Protein AF-A0A5K1AY83-F1 (afdb_monomer)

InterPro domains:
  IPR006593 Cytochrome b561/ferric reductase, transmembrane domain [PS50939] (1-75)

Secondary structure (DSSP, 8-state):
-HHHHTPPPTT-THHHHHHHHHHHHHHHHHHHHHHHHHHHHHHTS-TTHHHHHHHHHHHHHHHHHHHHHHHHHT-

Solvent-accessible surface area (backbone atoms only — not comparable to full-atom values): 4368 Å² total; per-residue (Å²): 109,64,83,71,73,66,62,58,58,91,87,43,78,62,32,60,55,48,52,51,49,52,54,52,54,48,50,51,52,50,54,50,50,54,53,51,50,56,51,51,36,64,73,67,73,52,70,77,54,55,60,59,49,50,50,53,52,47,53,53,50,51,52,50,50,52,51,53,50,54,54,59,76,75,105

Mean predicted aligned error: 7.63 Å

Radius of gyration: 16.64 Å; Cα contacts (8 Å, |Δi|>4): 15; chains: 1; bounding box: 34×24×40 Å

Foldseek 3Di:
DCLVVVQDDPPDPVNVVSVVCCVVVVVVVVVVVLVVVVVVCVVVVDCPCVVVSVVVVVVVVVVVVVVVVVVVVVD

Organism: NCBI:txid210225

Structure (mmCIF, N/CA/C/O backbone):
data_AF-A0A5K1AY83-F1
#
_entry.id   AF-A0A5K1AY83-F1
#
loop_
_atom_site.group_PDB
_atom_site.id
_atom_site.type_symbol
_atom_site.label_atom_id
_atom_site.label_alt_id
_atom_site.label_comp_id
_atom_site.label_asym_id
_atom_site.label_entity_id
_atom_site.label_seq_id
_atom_site.pdbx_PDB_ins_code
_atom_site.Cartn_x
_atom_site.Cartn_y
_atom_site.Cartn_z
_atom_site.occupancy
_atom_site.B_iso_or_equiv
_atom_site.auth_seq_id
_atom_site.auth_comp_id
_atom_site.auth_asym_id
_atom_site.auth_atom_id
_atom_site.pdbx_PDB_model_num
ATOM 1 N N . VAL A 1 1 ? -13.936 -7.663 -3.606 1.00 53.06 1 VAL A N 1
ATOM 2 C CA . VAL A 1 1 ? -15.403 -7.422 -3.606 1.00 53.06 1 VAL A CA 1
ATOM 3 C C . VAL A 1 1 ? -16.064 -7.951 -2.332 1.00 53.06 1 VAL A C 1
ATOM 5 O O . VAL A 1 1 ? -16.697 -7.174 -1.628 1.00 53.06 1 VAL A O 1
ATOM 8 N N . THR A 1 2 ? -15.823 -9.208 -1.945 1.00 59.81 2 THR A N 1
ATOM 9 C CA . THR A 1 2 ? -16.286 -9.795 -0.665 1.00 59.81 2 THR A CA 1
ATOM 10 C C . THR A 1 2 ? -15.894 -8.978 0.571 1.00 59.81 2 THR A C 1
ATOM 12 O O . THR A 1 2 ? -16.718 -8.763 1.450 1.00 59.81 2 THR A O 1
ATOM 15 N N . ALA A 1 3 ? -14.679 -8.423 0.605 1.00 59.34 3 ALA A N 1
ATOM 16 C CA . ALA A 1 3 ? -14.202 -7.604 1.723 1.00 59.34 3 ALA A CA 1
ATOM 17 C C . ALA A 1 3 ? -14.941 -6.253 1.921 1.00 59.34 3 ALA A C 1
ATOM 19 O O . ALA A 1 3 ? -14.891 -5.670 3.004 1.00 59.34 3 ALA A O 1
ATOM 20 N N . LEU A 1 4 ? -15.622 -5.7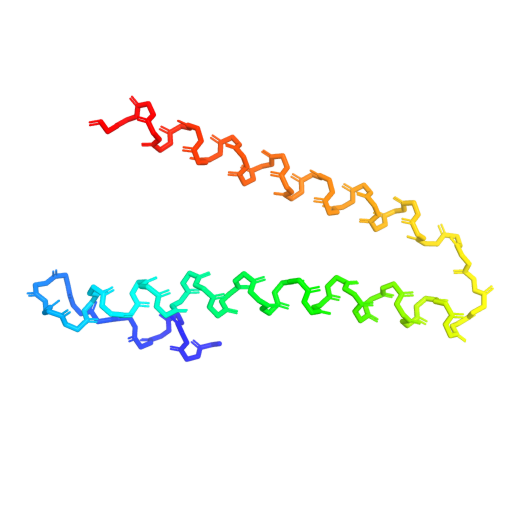50 0.885 1.00 61.53 4 LEU A N 1
ATOM 21 C CA . LEU A 1 4 ? -16.449 -4.537 0.954 1.00 61.53 4 LEU A CA 1
ATOM 22 C C . LEU A 1 4 ? -17.909 -4.873 1.286 1.00 61.53 4 LEU A C 1
ATOM 24 O O . LEU A 1 4 ? -18.530 -4.161 2.069 1.00 61.53 4 LEU A O 1
ATOM 28 N N . LEU A 1 5 ? -18.429 -5.972 0.729 1.00 66.94 5 LEU A N 1
ATOM 29 C CA . LEU A 1 5 ? -19.828 -6.384 0.885 1.00 66.94 5 LEU A CA 1
ATOM 30 C C . LEU A 1 5 ? -20.109 -7.122 2.204 1.00 66.94 5 LEU A C 1
ATOM 32 O O . LEU A 1 5 ? -21.186 -6.967 2.763 1.00 66.94 5 LEU A O 1
ATOM 36 N N . ALA A 1 6 ? -19.148 -7.874 2.748 1.00 73.06 6 ALA A N 1
ATOM 37 C CA . ALA A 1 6 ? -19.329 -8.662 3.973 1.00 73.06 6 ALA A CA 1
ATOM 38 C C . ALA A 1 6 ? -18.889 -7.922 5.252 1.00 73.06 6 ALA A C 1
ATOM 40 O O . ALA A 1 6 ? -18.494 -8.541 6.239 1.00 73.06 6 ALA A O 1
ATOM 41 N N . ARG A 1 7 ? -18.926 -6.582 5.251 1.00 75.12 7 ARG A N 1
ATOM 42 C CA . ARG A 1 7 ? -18.512 -5.773 6.405 1.00 75.12 7 ARG A CA 1
ATOM 43 C C . ARG A 1 7 ? -19.457 -6.017 7.602 1.00 75.12 7 ARG A C 1
ATOM 45 O O 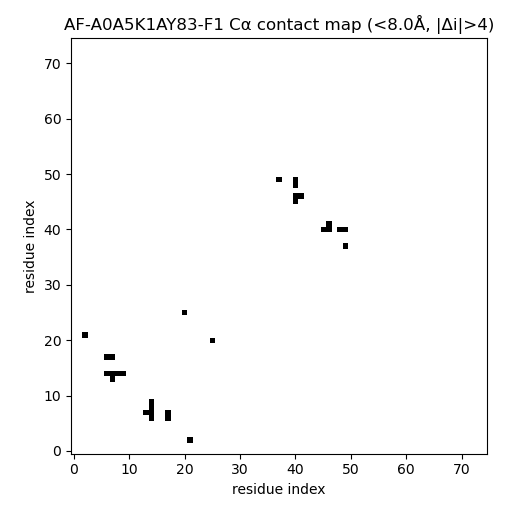. ARG A 1 7 ? -20.620 -5.631 7.515 1.00 75.12 7 ARG A O 1
ATOM 52 N N . PRO A 1 8 ? -18.976 -6.550 8.742 1.00 79.12 8 PRO A N 1
ATOM 53 C CA . PRO A 1 8 ? -19.830 -6.868 9.890 1.00 79.12 8 PRO A CA 1
ATOM 54 C C . PRO A 1 8 ? -20.403 -5.628 10.588 1.00 79.12 8 PRO A C 1
ATOM 56 O O . PRO A 1 8 ? -19.795 -4.546 10.564 1.00 79.12 8 PRO A O 1
ATOM 59 N N . ASP A 1 9 ? -21.532 -5.803 11.282 1.00 79.50 9 ASP A N 1
ATOM 60 C CA . ASP A 1 9 ? -22.196 -4.746 12.054 1.00 79.50 9 ASP A CA 1
ATOM 61 C C . ASP A 1 9 ? -21.277 -4.116 13.122 1.00 79.50 9 ASP A C 1
ATOM 63 O O . ASP A 1 9 ? -20.374 -4.773 13.658 1.00 79.50 9 ASP A O 1
ATOM 67 N N . LYS A 1 10 ? -21.495 -2.821 13.417 1.00 68.00 10 LYS A N 1
ATOM 68 C CA . LYS A 1 10 ? -20.682 -2.014 14.349 1.00 68.00 10 LYS A CA 1
ATOM 69 C C . LYS A 1 10 ? -20.628 -2.582 15.767 1.00 68.00 10 LYS A C 1
ATOM 71 O O . LYS A 1 10 ? -19.610 -2.389 16.425 1.00 68.00 10 LYS A O 1
ATOM 76 N N . SER A 1 11 ? -21.676 -3.273 16.207 1.00 76.25 11 SER A N 1
ATOM 77 C CA . SER A 1 11 ? -21.785 -3.849 17.552 1.00 76.25 11 SER A CA 1
ATOM 78 C C . SER A 1 11 ? -21.090 -5.209 17.706 1.00 76.25 11 SER A C 1
ATOM 80 O O . SER A 1 11 ? -20.833 -5.652 18.825 1.00 76.25 11 SER A O 1
ATOM 82 N N . SER A 1 12 ? -20.748 -5.884 16.602 1.00 80.19 12 SER A N 1
ATOM 83 C CA . SER A 1 12 ? -20.232 -7.253 16.671 1.00 80.19 12 SER A CA 1
ATOM 84 C C . SER A 1 12 ? -18.737 -7.305 17.006 1.00 80.19 12 SER A C 1
ATOM 86 O O . SER A 1 12 ? -17.915 -6.572 16.445 1.00 80.19 12 SER A O 1
ATOM 88 N N . LYS A 1 13 ? -18.343 -8.268 17.851 1.00 77.06 13 LYS A N 1
ATOM 89 C CA . LYS A 1 13 ? -16.924 -8.587 18.112 1.00 77.06 13 LYS A CA 1
ATOM 90 C C . LYS A 1 13 ? -16.172 -8.972 16.826 1.00 77.06 13 LYS A C 1
ATOM 92 O O . LYS A 1 13 ? -14.978 -8.698 16.700 1.00 77.06 13 LYS A O 1
ATOM 97 N N . VAL A 1 14 ? -16.883 -9.531 15.842 1.00 82.44 14 VAL A N 1
ATOM 98 C CA . VAL A 1 14 ? -16.360 -9.947 14.528 1.00 82.44 14 VAL A CA 1
ATOM 99 C C . VAL A 1 14 ? -15.803 -8.761 13.737 1.00 82.44 14 VAL A C 1
ATOM 101 O O . VAL A 1 14 ? -14.804 -8.901 13.032 1.00 82.44 14 VAL A O 1
ATOM 104 N N . ARG A 1 15 ? -16.356 -7.555 13.912 1.00 82.94 15 ARG A N 1
ATOM 105 C CA . ARG A 1 15 ? -15.871 -6.349 13.229 1.00 82.94 15 ARG A CA 1
ATOM 106 C C . ARG A 1 15 ? -14.427 -5.993 13.580 1.00 82.94 15 ARG A C 1
ATOM 108 O O . ARG A 1 15 ? -13.713 -5.466 12.728 1.00 82.94 15 ARG A O 1
ATOM 115 N N . LYS A 1 16 ? -13.974 -6.293 14.804 1.00 81.12 16 LYS A N 1
ATOM 116 C CA . LYS A 1 16 ? -12.580 -6.061 15.221 1.00 81.12 16 LYS A CA 1
ATOM 117 C C . LYS A 1 16 ? -11.617 -6.944 14.421 1.00 81.12 16 LYS A C 1
ATOM 119 O O . LYS A 1 16 ? -10.630 -6.437 13.892 1.00 81.12 16 LYS A O 1
ATOM 124 N N . TYR A 1 17 ? -11.945 -8.228 14.279 1.00 83.50 17 TYR A N 1
ATOM 125 C CA . TYR A 1 17 ? -11.164 -9.182 13.487 1.00 83.50 17 TYR A CA 1
ATOM 126 C C . TYR A 1 17 ? -11.228 -8.871 11.991 1.00 83.50 17 TYR A C 1
ATOM 128 O O . TYR A 1 17 ? -10.198 -8.885 11.323 1.00 83.50 17 TYR A O 1
ATOM 136 N N . TRP A 1 18 ? -12.401 -8.485 11.482 1.00 83.00 18 TRP A N 1
ATOM 137 C CA . TRP A 1 18 ? -12.569 -8.048 10.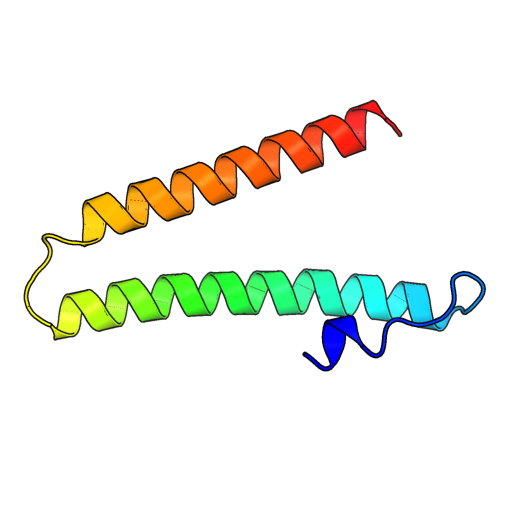096 1.00 83.00 18 TRP A CA 1
ATOM 138 C C . TRP A 1 18 ? -11.710 -6.828 9.757 1.00 83.00 18 TRP A C 1
ATOM 140 O O . TRP A 1 18 ? -11.044 -6.814 8.726 1.00 83.00 18 TRP A O 1
ATOM 150 N N . ASN A 1 19 ? -11.674 -5.818 10.635 1.00 83.31 19 ASN A N 1
ATOM 151 C CA . ASN A 1 19 ? -10.827 -4.639 10.445 1.00 83.31 19 ASN A CA 1
ATOM 152 C C . ASN A 1 19 ? -9.340 -5.004 10.405 1.00 83.31 19 ASN A C 1
ATOM 154 O O . ASN A 1 19 ? -8.608 -4.462 9.581 1.00 83.31 19 ASN A O 1
ATOM 158 N N . TRP A 1 20 ? -8.893 -5.899 11.289 1.00 86.00 20 TRP A N 1
ATOM 159 C CA . TRP A 1 20 ? -7.511 -6.374 11.298 1.00 86.00 20 TRP A CA 1
ATOM 160 C C . TRP A 1 20 ? -7.181 -7.121 10.000 1.00 86.00 20 TRP A C 1
ATOM 162 O O . TRP A 1 20 ? -6.249 -6.735 9.297 1.00 86.00 20 TRP A O 1
ATOM 172 N N . TYR A 1 21 ? -8.001 -8.112 9.638 1.00 85.25 21 TYR A N 1
ATOM 173 C CA . TYR A 1 21 ? -7.855 -8.894 8.411 1.00 85.25 21 TYR A CA 1
ATOM 174 C C . TYR A 1 21 ? -7.802 -7.990 7.177 1.00 85.25 21 TYR A C 1
ATOM 176 O O . TYR A 1 21 ? -6.846 -8.042 6.407 1.00 85.25 21 TYR A O 1
ATOM 184 N N . HIS A 1 22 ? -8.790 -7.109 7.019 1.00 84.75 22 HIS A N 1
ATOM 185 C CA . HIS A 1 22 ? -8.898 -6.249 5.849 1.00 84.75 22 HIS A CA 1
ATOM 186 C C . HIS A 1 22 ? -7.706 -5.294 5.723 1.00 84.75 22 HIS A C 1
ATOM 188 O O . HIS A 1 22 ? -7.195 -5.091 4.623 1.00 84.75 22 HIS A O 1
ATOM 194 N N . HIS A 1 23 ? -7.216 -4.749 6.842 1.00 83.50 23 HIS A N 1
ATOM 195 C CA . HIS A 1 23 ? -6.040 -3.884 6.824 1.00 83.50 23 HIS A CA 1
ATOM 196 C C . HIS A 1 23 ? -4.763 -4.627 6.427 1.00 83.50 23 HIS A C 1
ATOM 198 O O . HIS A 1 23 ? -4.014 -4.122 5.592 1.00 83.50 23 HIS A O 1
ATOM 204 N N . TRP A 1 24 ? -4.493 -5.794 7.014 1.00 87.75 24 TRP A N 1
ATOM 205 C CA . TRP A 1 24 ? -3.249 -6.523 6.753 1.00 87.75 24 TRP A CA 1
ATOM 206 C C . TRP A 1 24 ? -3.245 -7.182 5.382 1.00 87.75 24 TRP A C 1
ATOM 208 O O . TRP A 1 24 ? -2.311 -6.975 4.608 1.00 87.75 24 TRP A O 1
ATOM 218 N N . VAL A 1 25 ? -4.315 -7.899 5.044 1.00 88.81 25 VAL A N 1
ATOM 219 C CA . VAL A 1 25 ? -4.439 -8.561 3.742 1.00 88.81 25 VAL A CA 1
ATOM 220 C C . VAL A 1 25 ? -4.486 -7.533 2.616 1.00 88.81 25 VAL A C 1
ATOM 222 O O . VAL A 1 25 ? -3.829 -7.725 1.599 1.00 88.81 25 VAL A O 1
ATOM 225 N N . GLY A 1 26 ? -5.166 -6.397 2.815 1.00 86.75 26 GLY A N 1
ATOM 226 C CA . GLY A 1 26 ? -5.160 -5.298 1.849 1.00 86.7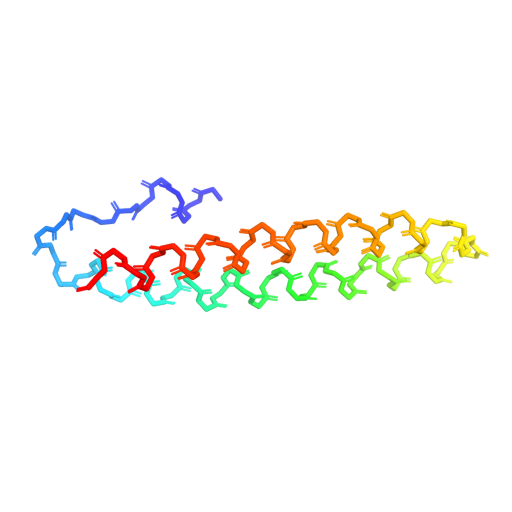5 26 GLY A CA 1
ATOM 227 C C . GLY A 1 26 ? -3.762 -4.721 1.608 1.00 86.75 26 GLY A C 1
ATOM 228 O O . GLY A 1 26 ? -3.373 -4.524 0.461 1.00 86.75 26 GLY A O 1
ATOM 229 N N . ARG A 1 27 ? -2.970 -4.501 2.668 1.00 87.62 27 ARG A N 1
ATOM 230 C CA . ARG A 1 27 ? -1.585 -4.007 2.543 1.00 87.62 27 ARG A CA 1
ATOM 231 C C . ARG A 1 27 ? -0.678 -4.995 1.814 1.00 87.62 27 ARG A C 1
ATOM 233 O O . ARG A 1 27 ? 0.079 -4.577 0.944 1.00 87.62 27 ARG A O 1
ATOM 240 N N . ILE A 1 28 ? -0.779 -6.284 2.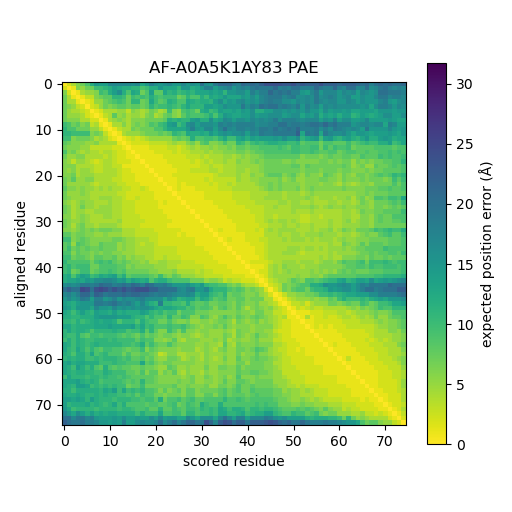141 1.00 91.94 28 ILE A N 1
ATOM 241 C CA . ILE A 1 28 ? -0.010 -7.338 1.467 1.00 91.94 28 ILE A CA 1
ATOM 242 C C . ILE A 1 28 ? -0.396 -7.411 -0.014 1.00 91.94 28 ILE A C 1
ATOM 244 O O . ILE A 1 28 ? 0.483 -7.430 -0.870 1.00 91.94 28 ILE A O 1
ATOM 248 N N . ALA A 1 29 ? -1.692 -7.377 -0.333 1.00 90.06 29 ALA A N 1
ATOM 249 C CA . ALA A 1 29 ? -2.165 -7.405 -1.714 1.00 90.06 29 ALA A CA 1
ATOM 250 C C . ALA A 1 29 ? -1.652 -6.207 -2.533 1.00 90.06 29 ALA A C 1
ATOM 252 O O . ALA A 1 29 ? -1.223 -6.386 -3.670 1.00 90.06 29 ALA A O 1
ATOM 253 N N . ILE A 1 30 ? -1.636 -5.003 -1.949 1.00 88.19 30 ILE A N 1
ATOM 254 C CA . ILE A 1 30 ? -1.061 -3.811 -2.592 1.00 88.19 30 ILE A CA 1
ATOM 255 C C . ILE A 1 30 ? 0.441 -4.000 -2.838 1.00 88.19 30 ILE A C 1
ATOM 257 O O . ILE A 1 30 ? 0.907 -3.732 -3.942 1.00 88.19 30 ILE A O 1
ATOM 261 N N . ALA A 1 31 ? 1.194 -4.493 -1.850 1.00 88.44 31 ALA A N 1
ATOM 262 C CA . ALA A 1 31 ? 2.632 -4.723 -1.993 1.00 88.44 31 ALA A CA 1
ATOM 263 C C . ALA A 1 31 ? 2.949 -5.736 -3.108 1.00 88.44 31 ALA A C 1
ATOM 265 O O . ALA A 1 31 ? 3.816 -5.483 -3.944 1.00 88.44 31 ALA A O 1
ATOM 266 N N . ILE A 1 32 ? 2.202 -6.843 -3.164 1.00 91.69 32 ILE A N 1
ATOM 267 C CA . ILE A 1 32 ? 2.331 -7.849 -4.226 1.00 91.69 32 ILE A CA 1
ATOM 268 C C . ILE A 1 32 ? 1.966 -7.242 -5.587 1.00 91.69 32 ILE A C 1
ATOM 270 O O . ILE A 1 32 ? 2.693 -7.447 -6.554 1.00 91.69 32 ILE A O 1
ATOM 274 N N . GLY A 1 33 ? 0.885 -6.461 -5.673 1.00 88.38 33 GLY A N 1
ATOM 275 C CA . GLY A 1 33 ? 0.466 -5.801 -6.913 1.00 88.38 33 GLY A CA 1
ATOM 276 C C . GLY A 1 33 ? 1.512 -4.824 -7.455 1.00 88.38 33 GLY A C 1
ATOM 277 O O . GLY A 1 33 ? 1.791 -4.826 -8.653 1.00 88.38 33 GLY A O 1
ATOM 278 N N . ILE A 1 34 ? 2.144 -4.042 -6.575 1.00 86.88 34 ILE A N 1
ATOM 279 C CA . ILE A 1 34 ? 3.263 -3.163 -6.933 1.00 86.88 34 ILE A CA 1
ATOM 280 C C . ILE A 1 34 ? 4.418 -3.985 -7.518 1.00 86.88 34 ILE A C 1
ATOM 282 O O . ILE A 1 34 ? 4.852 -3.714 -8.637 1.00 86.88 34 ILE A O 1
ATOM 286 N N . GLY A 1 35 ? 4.875 -5.018 -6.800 1.00 87.88 35 GLY A N 1
ATOM 287 C CA . GLY A 1 35 ? 5.971 -5.877 -7.259 1.00 87.88 35 GLY A CA 1
ATOM 288 C C . GLY A 1 35 ? 5.669 -6.561 -8.594 1.00 87.88 35 GLY A C 1
ATOM 289 O O . GLY A 1 35 ? 6.503 -6.548 -9.494 1.00 87.88 35 GLY A O 1
ATOM 290 N N . ASN A 1 36 ? 4.449 -7.074 -8.761 1.00 89.25 36 ASN A N 1
ATOM 291 C CA . ASN A 1 36 ? 4.015 -7.722 -9.996 1.00 89.25 36 ASN A CA 1
ATOM 292 C C . ASN A 1 36 ? 3.974 -6.754 -11.187 1.00 89.25 36 ASN A C 1
ATOM 294 O O . ASN A 1 36 ? 4.266 -7.145 -12.312 1.00 89.25 36 ASN A O 1
ATOM 298 N N . THR A 1 37 ? 3.647 -5.484 -10.948 1.00 84.12 37 THR A N 1
ATOM 299 C CA . THR A 1 37 ? 3.609 -4.470 -12.009 1.00 84.12 37 THR A CA 1
ATOM 300 C C . THR A 1 37 ? 5.019 -4.119 -12.484 1.00 84.12 37 THR A C 1
ATOM 302 O O . THR A 1 37 ? 5.273 -4.113 -13.686 1.00 84.12 37 THR A O 1
ATOM 305 N N . PHE A 1 38 ? 5.962 -3.907 -11.558 1.00 84.38 38 PHE A N 1
ATOM 306 C CA . PHE A 1 38 ? 7.372 -3.709 -11.914 1.00 84.38 38 PHE A CA 1
ATOM 307 C C . PHE A 1 38 ? 7.966 -4.940 -12.610 1.00 84.38 38 PHE A C 1
ATOM 309 O O . PHE A 1 38 ? 8.682 -4.801 -13.600 1.00 84.38 38 PHE A O 1
ATOM 316 N N . TYR A 1 39 ? 7.622 -6.144 -12.144 1.00 85.62 39 TYR A N 1
ATOM 317 C CA . TYR A 1 39 ? 8.037 -7.391 -12.782 1.00 85.62 39 TYR A CA 1
ATOM 318 C C . TYR A 1 39 ? 7.491 -7.516 -14.214 1.00 85.62 39 TYR A C 1
ATOM 320 O O . TYR A 1 39 ? 8.254 -7.781 -15.142 1.00 85.62 39 TYR A O 1
ATOM 328 N N . GLY A 1 40 ? 6.203 -7.236 -14.427 1.00 83.25 40 GLY A N 1
ATOM 329 C CA . GLY A 1 40 ? 5.591 -7.228 -15.757 1.00 83.25 40 GLY A CA 1
ATOM 330 C C . GLY A 1 40 ? 6.233 -6.219 -16.714 1.00 83.25 40 GLY A C 1
ATOM 331 O O . GLY A 1 40 ? 6.471 -6.545 -17.873 1.00 83.25 40 GLY A O 1
ATOM 332 N N . ILE A 1 41 ? 6.593 -5.027 -16.227 1.00 83.88 41 ILE A N 1
ATOM 333 C CA . ILE A 1 41 ? 7.308 -4.024 -17.033 1.00 83.88 41 ILE A CA 1
ATOM 334 C C . ILE A 1 41 ? 8.712 -4.503 -17.392 1.00 83.88 41 ILE A C 1
ATOM 336 O O . ILE A 1 41 ? 9.135 -4.351 -18.535 1.00 83.88 41 ILE A O 1
ATOM 340 N N . SER A 1 42 ? 9.418 -5.132 -16.448 1.00 82.25 42 SER A N 1
ATOM 341 C CA . SER A 1 42 ? 10.744 -5.696 -16.718 1.00 82.25 42 SER A CA 1
ATOM 342 C C . SER A 1 42 ? 10.713 -6.805 -17.778 1.00 82.25 42 SER A C 1
ATOM 344 O O . SER A 1 42 ? 11.626 -6.892 -18.592 1.00 82.25 42 SER A O 1
ATOM 346 N N . LEU A 1 43 ? 9.637 -7.601 -17.820 1.00 84.69 43 LEU A N 1
ATOM 347 C CA . LEU A 1 43 ? 9.401 -8.616 -18.852 1.00 84.69 43 LEU A CA 1
ATOM 348 C C . LEU A 1 43 ? 9.036 -8.011 -20.214 1.00 84.69 43 LEU A C 1
ATOM 350 O O . LEU A 1 43 ? 9.365 -8.593 -21.243 1.00 84.69 43 LEU A O 1
ATOM 354 N N . GLY A 1 44 ? 8.361 -6.859 -20.230 1.00 80.62 44 GLY A N 1
ATOM 355 C CA . GLY A 1 44 ? 7.944 -6.168 -21.452 1.00 80.62 44 GLY A CA 1
ATOM 356 C C . GLY A 1 44 ? 9.066 -5.428 -22.189 1.00 80.62 44 GLY A C 1
ATOM 357 O O . GLY A 1 44 ? 8.827 -4.922 -23.279 1.00 80.62 44 GLY A O 1
ATOM 358 N N . GLY A 1 45 ? 10.271 -5.339 -21.616 1.00 75.12 45 GLY A N 1
ATOM 359 C CA . GLY A 1 45 ? 11.444 -4.718 -22.248 1.00 75.12 45 GLY A CA 1
ATOM 360 C C . GLY A 1 45 ? 11.445 -3.184 -22.289 1.00 75.12 45 GLY A C 1
ATOM 361 O O . GLY A 1 45 ? 12.492 -2.594 -22.542 1.00 75.12 45 GLY A O 1
ATOM 36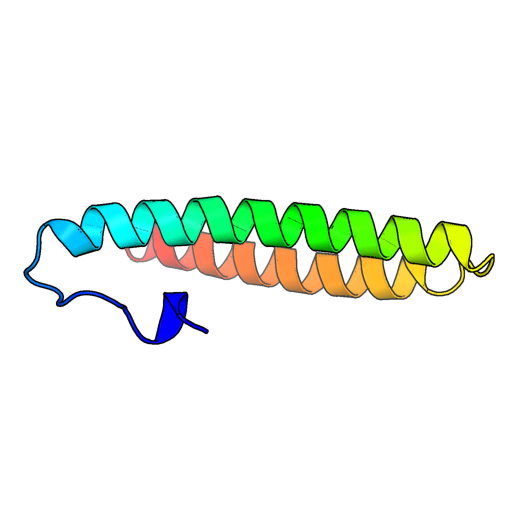2 N N . ASP A 1 46 ? 10.325 -2.530 -21.969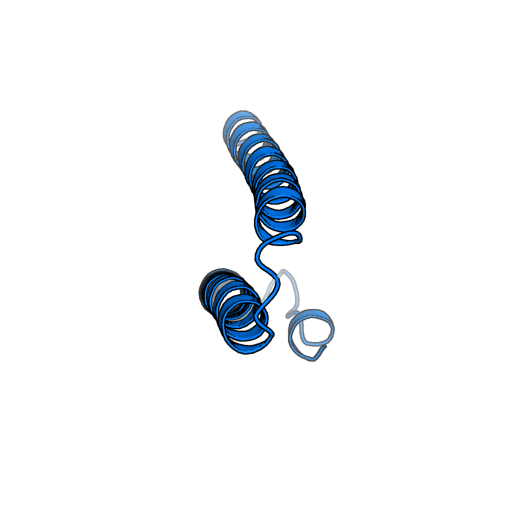 1.00 69.38 46 ASP A N 1
ATOM 363 C CA . ASP A 1 46 ? 10.180 -1.073 -21.980 1.00 69.38 46 ASP A CA 1
ATOM 364 C C . ASP A 1 46 ? 10.121 -0.496 -20.560 1.00 69.38 46 ASP A C 1
ATOM 366 O O . ASP A 1 46 ? 9.073 -0.414 -19.920 1.00 69.38 46 ASP A O 1
ATOM 370 N N . GLY A 1 47 ? 11.263 -0.016 -20.066 1.00 69.00 47 GLY A N 1
ATOM 371 C CA . GLY A 1 47 ? 11.368 0.648 -18.761 1.00 69.00 47 GLY A CA 1
ATOM 372 C C . GLY A 1 47 ? 10.728 2.043 -18.690 1.00 69.00 47 GLY A C 1
ATOM 373 O O . GLY A 1 47 ? 10.767 2.675 -17.632 1.00 69.00 47 GLY A O 1
ATOM 374 N N . SER A 1 48 ? 10.142 2.535 -19.785 1.00 76.06 48 SER A N 1
ATOM 375 C CA . SER A 1 48 ? 9.577 3.888 -19.903 1.00 76.06 48 SER A CA 1
ATOM 376 C C . SER A 1 48 ? 8.451 4.161 -18.897 1.00 76.06 48 SER A C 1
ATOM 378 O O . SER A 1 48 ? 8.320 5.274 -18.386 1.00 76.06 48 SER A O 1
ATOM 380 N N . TRP A 1 49 ? 7.690 3.129 -18.527 1.00 76.62 49 TRP A N 1
ATOM 381 C CA . TRP A 1 49 ? 6.565 3.237 -17.596 1.00 76.62 49 TRP A CA 1
ATOM 382 C C . TRP A 1 49 ? 6.956 3.194 -16.114 1.00 76.62 49 TRP A C 1
ATOM 384 O O . TRP A 1 49 ? 6.133 3.538 -15.263 1.00 76.62 49 TRP A O 1
ATOM 394 N N . ASN A 1 50 ? 8.206 2.849 -15.782 1.00 77.88 50 ASN A N 1
ATOM 395 C CA . ASN A 1 50 ? 8.666 2.754 -14.390 1.00 77.88 50 ASN A CA 1
ATOM 396 C C . ASN A 1 50 ? 8.534 4.087 -13.642 1.00 77.88 50 ASN A C 1
ATOM 398 O O . ASN A 1 50 ? 8.150 4.107 -12.473 1.00 77.88 50 ASN A O 1
ATOM 402 N N . ILE A 1 51 ? 8.805 5.205 -14.323 1.00 79.56 51 ILE A N 1
ATOM 403 C CA . ILE A 1 51 ? 8.699 6.549 -13.739 1.00 79.56 51 ILE A CA 1
ATOM 404 C C . ILE A 1 51 ? 7.230 6.908 -13.492 1.00 79.56 51 ILE A C 1
ATOM 406 O O . ILE A 1 51 ? 6.886 7.358 -12.400 1.00 79.56 51 ILE A O 1
ATOM 410 N N . GLY A 1 52 ? 6.350 6.662 -14.469 1.00 81.12 52 GLY A N 1
ATOM 411 C CA . GLY A 1 52 ? 4.914 6.928 -14.331 1.00 81.12 52 GLY A CA 1
ATOM 412 C C . GLY A 1 52 ? 4.283 6.133 -13.186 1.00 81.12 52 GLY A C 1
ATOM 413 O O . GLY A 1 52 ? 3.518 6.679 -12.390 1.00 81.12 52 GLY A O 1
ATOM 414 N N . LEU A 1 53 ? 4.674 4.866 -13.034 1.00 82.56 53 LEU A N 1
ATOM 415 C CA . LEU A 1 53 ? 4.254 4.030 -11.910 1.00 82.56 53 LEU A CA 1
ATOM 416 C C . LEU A 1 53 ? 4.856 4.458 -10.578 1.00 82.56 53 LEU A C 1
ATOM 418 O O . LEU A 1 53 ? 4.142 4.473 -9.576 1.00 82.56 53 LEU A O 1
ATOM 422 N N . GLY A 1 54 ? 6.128 4.857 -10.557 1.00 82.94 54 GLY A N 1
ATOM 423 C CA . GLY A 1 54 ? 6.758 5.436 -9.373 1.00 82.94 54 GLY A CA 1
ATOM 424 C C . GLY A 1 54 ? 6.008 6.672 -8.875 1.00 82.94 54 GLY A C 1
ATOM 425 O O . GLY A 1 54 ? 5.709 6.773 -7.685 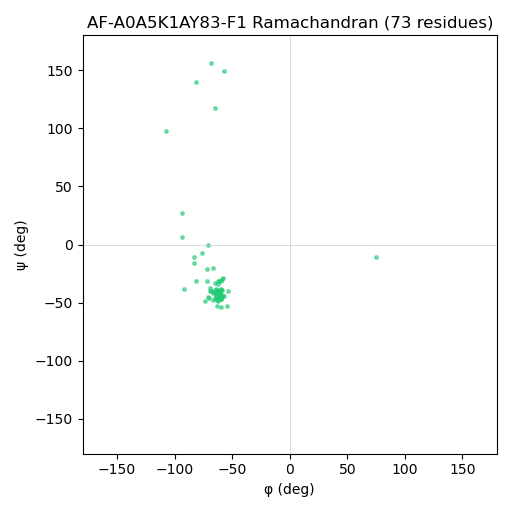1.00 82.94 54 GLY A O 1
ATOM 426 N N . ILE A 1 55 ? 5.614 7.567 -9.787 1.00 86.00 55 ILE A N 1
ATOM 427 C CA . ILE A 1 55 ? 4.803 8.751 -9.471 1.00 86.00 55 ILE A CA 1
ATOM 428 C C . ILE A 1 55 ? 3.424 8.336 -8.943 1.00 86.00 55 ILE A C 1
ATOM 430 O O . ILE A 1 55 ? 3.001 8.831 -7.899 1.00 86.00 55 ILE A O 1
ATOM 434 N N . ALA A 1 56 ? 2.736 7.405 -9.610 1.00 86.56 56 ALA A N 1
ATOM 435 C CA . ALA A 1 56 ? 1.414 6.944 -9.184 1.00 86.56 56 ALA A CA 1
ATOM 436 C C . ALA A 1 56 ? 1.443 6.327 -7.773 1.00 86.56 56 ALA A C 1
ATOM 438 O O . ALA A 1 56 ? 0.634 6.688 -6.916 1.00 86.56 56 ALA A O 1
ATOM 439 N N . ILE A 1 57 ? 2.411 5.448 -7.498 1.00 88.50 57 ILE A N 1
ATOM 440 C CA . ILE A 1 57 ? 2.606 4.846 -6.173 1.00 88.50 57 ILE A CA 1
ATOM 441 C C . ILE A 1 57 ? 2.972 5.921 -5.144 1.00 88.50 57 ILE A C 1
ATOM 443 O O . ILE A 1 57 ? 2.443 5.900 -4.033 1.00 88.50 57 ILE A O 1
ATOM 447 N N . GLY A 1 58 ? 3.818 6.887 -5.510 1.00 88.56 58 GLY A N 1
ATOM 448 C CA . GLY A 1 58 ? 4.190 8.015 -4.656 1.00 88.56 58 GLY A CA 1
ATOM 449 C C . GLY A 1 58 ? 2.989 8.869 -4.244 1.00 88.56 58 GLY A C 1
ATOM 450 O O . GLY A 1 58 ? 2.813 9.145 -3.058 1.00 88.56 58 GLY A O 1
ATOM 451 N N . VAL A 1 59 ? 2.112 9.222 -5.189 1.00 90.75 59 VAL A N 1
ATOM 452 C CA . VAL A 1 59 ? 0.877 9.979 -4.918 1.00 90.75 59 VAL A CA 1
ATOM 453 C C . VAL A 1 59 ? -0.063 9.188 -4.009 1.00 90.75 59 VAL A C 1
ATOM 455 O O . VAL A 1 59 ? -0.589 9.735 -3.033 1.00 90.75 59 VAL A O 1
ATOM 458 N N . LEU A 1 60 ? -0.251 7.892 -4.276 1.00 88.12 60 LEU A N 1
ATOM 459 C CA . LEU A 1 60 ? -1.083 7.023 -3.439 1.00 88.12 60 LEU A CA 1
ATOM 460 C C . LEU A 1 60 ? -0.512 6.889 -2.018 1.00 88.12 60 LEU A C 1
ATOM 462 O O . LEU A 1 60 ? -1.258 6.993 -1.042 1.00 88.12 60 LEU A O 1
ATOM 466 N N . GLY A 1 61 ? 0.807 6.723 -1.892 1.00 89.06 61 GLY A N 1
ATOM 467 C CA . GLY A 1 61 ? 1.515 6.651 -0.615 1.00 89.06 61 GLY A CA 1
ATOM 468 C C . GLY A 1 61 ? 1.419 7.949 0.186 1.00 89.06 61 GLY A C 1
ATOM 469 O O . GLY A 1 61 ? 1.065 7.916 1.365 1.00 89.06 61 GLY A O 1
ATOM 470 N N . LEU A 1 62 ? 1.643 9.099 -0.458 1.00 90.81 62 LEU A N 1
ATOM 471 C CA . LEU A 1 62 ? 1.505 10.418 0.163 1.00 90.81 62 LEU A CA 1
ATOM 472 C C . LEU A 1 62 ? 0.072 10.654 0.653 1.00 90.81 62 LEU A C 1
ATOM 474 O O . LEU A 1 62 ? -0.141 11.059 1.795 1.00 90.81 62 LE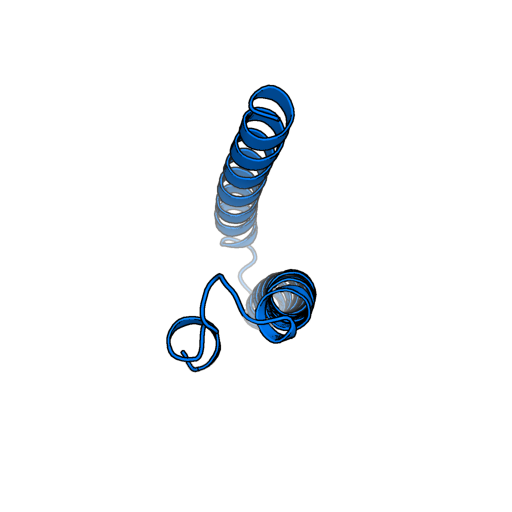U A O 1
ATOM 478 N N . THR A 1 63 ? -0.920 10.338 -0.180 1.00 88.81 63 THR A N 1
ATOM 479 C CA . THR A 1 63 ? -2.340 10.457 0.182 1.00 88.81 63 THR A CA 1
ATOM 480 C C . THR A 1 63 ? -2.677 9.585 1.393 1.00 88.81 63 THR A C 1
ATOM 482 O O . THR A 1 63 ? -3.323 10.047 2.337 1.00 88.81 63 THR A O 1
ATOM 485 N N . ALA A 1 64 ? -2.198 8.337 1.414 1.00 87.56 64 ALA A N 1
ATOM 486 C CA . ALA A 1 64 ? -2.377 7.436 2.548 1.00 87.56 64 ALA A CA 1
ATOM 487 C C . ALA A 1 64 ? -1.704 7.972 3.825 1.00 87.56 64 ALA A C 1
ATOM 489 O O . ALA A 1 64 ? -2.305 7.914 4.900 1.00 87.56 64 ALA A O 1
ATOM 490 N N . MET A 1 65 ? -0.500 8.541 3.711 1.00 87.75 65 MET A N 1
ATOM 491 C CA . MET A 1 65 ? 0.221 9.148 4.831 1.00 87.75 65 MET A CA 1
ATOM 492 C C . MET A 1 65 ? -0.541 10.344 5.409 1.00 87.75 65 MET A C 1
ATOM 494 O O . MET A 1 65 ? -0.748 10.405 6.620 1.00 87.75 65 MET A O 1
ATOM 498 N N . ILE A 1 66 ? -1.042 11.246 4.559 1.00 90.50 66 ILE A N 1
ATOM 499 C CA . ILE A 1 66 ? -1.869 12.386 4.982 1.00 90.50 66 ILE A CA 1
ATOM 500 C C . ILE A 1 66 ? -3.123 11.897 5.713 1.00 90.50 66 ILE A C 1
ATOM 502 O O . ILE A 1 66 ? -3.465 12.426 6.773 1.00 90.50 66 ILE A O 1
ATOM 506 N N . MET A 1 67 ? -3.811 10.880 5.186 1.00 87.44 67 MET A N 1
ATOM 507 C CA . MET A 1 67 ? -5.000 10.322 5.837 1.00 87.44 67 MET A CA 1
ATOM 508 C C . MET A 1 67 ? -4.685 9.698 7.200 1.00 87.44 67 MET A C 1
ATOM 510 O O . MET A 1 67 ? -5.438 9.911 8.152 1.00 87.44 67 MET A O 1
ATOM 514 N N . GLU A 1 68 ? -3.580 8.963 7.323 1.00 86.38 68 GLU A N 1
ATOM 515 C CA . GLU A 1 68 ? -3.164 8.354 8.589 1.00 86.38 68 GLU A CA 1
ATOM 516 C C . GLU A 1 68 ? -2.770 9.424 9.622 1.00 86.38 68 GLU A C 1
ATOM 518 O O . GLU A 1 68 ? -3.200 9.345 10.774 1.00 86.38 68 GLU A O 1
ATOM 523 N N . VAL A 1 69 ? -2.041 10.471 9.216 1.00 89.31 69 VAL A N 1
ATOM 524 C CA . VAL A 1 69 ? -1.700 11.615 10.082 1.00 89.31 69 VAL A CA 1
ATOM 525 C C . VAL A 1 69 ? -2.964 12.344 10.537 1.00 89.31 69 VAL A C 1
ATOM 527 O O . VAL A 1 69 ? -3.163 12.539 11.735 1.00 89.31 69 VAL A O 1
ATOM 530 N N . ARG A 1 70 ? -3.882 12.676 9.618 1.00 88.62 70 ARG A N 1
ATOM 531 C CA . ARG A 1 70 ? -5.172 13.302 9.968 1.00 88.62 70 ARG A CA 1
ATOM 532 C C . ARG A 1 70 ? -5.992 12.431 10.915 1.00 88.62 70 ARG A C 1
ATOM 534 O O . ARG A 1 70 ? -6.624 12.959 11.822 1.00 88.62 70 ARG A O 1
ATOM 541 N N . LYS A 1 71 ? -5.992 11.110 10.727 1.00 86.44 71 LYS A N 1
ATOM 542 C CA . LYS A 1 71 ? -6.666 10.166 11.627 1.00 86.44 71 LYS A CA 1
ATOM 543 C C . LYS A 1 71 ? -6.041 10.167 13.023 1.00 86.44 71 LYS A C 1
ATOM 545 O O . LYS A 1 71 ? -6.787 10.078 13.989 1.00 86.44 71 LYS A O 1
ATOM 550 N N . ARG A 1 72 ? -4.711 10.272 13.135 1.00 82.31 72 ARG A N 1
ATOM 551 C CA . ARG A 1 72 ? -4.006 10.362 14.425 1.00 82.31 72 ARG A CA 1
ATOM 552 C C . ARG A 1 72 ? -4.251 11.688 15.142 1.00 82.31 72 ARG A C 1
ATOM 554 O O . ARG A 1 72 ? -4.417 11.662 16.346 1.00 82.31 72 ARG A O 1
ATOM 561 N N . MET A 1 73 ? -4.332 12.806 14.419 1.00 83.75 73 MET A N 1
ATOM 562 C CA . MET A 1 73 ? -4.643 14.120 15.010 1.00 83.75 73 MET A CA 1
ATOM 563 C C . MET A 1 73 ? -6.107 14.268 15.457 1.00 83.75 73 MET A C 1
ATOM 565 O O . MET A 1 73 ? -6.417 15.144 16.253 1.00 83.75 73 MET A O 1
ATOM 569 N N . ARG A 1 74 ? -7.026 13.458 14.914 1.00 72.94 74 ARG A N 1
ATOM 570 C CA . ARG A 1 74 ? -8.462 13.465 15.266 1.00 72.94 74 ARG A CA 1
ATOM 571 C C . ARG A 1 74 ? -8.825 12.460 16.364 1.00 72.94 74 ARG A C 1
ATOM 573 O O . ARG A 1 74 ? -10.012 12.236 16.593 1.00 72.94 74 ARG A O 1
ATOM 580 N N . LYS A 1 75 ? -7.832 11.804 16.954 1.00 52.06 75 LYS A N 1
ATOM 581 C CA . LYS A 1 75 ? -7.986 10.784 17.987 1.00 52.06 75 LYS A CA 1
ATOM 582 C C . LYS A 1 75 ? -7.468 11.326 19.305 1.00 52.06 75 LYS A C 1
ATOM 584 O O . LYS A 1 75 ? -8.078 10.956 20.326 1.00 52.06 75 LYS A O 1
#

pLDDT: mean 81.73, std 8.75, range [52.06, 91.94]

Sequence (75 aa):
VTALLARPDKSSKVRKYWNWYHHWVGRIAIAIGIGNTFYGISLGGDGSWNIGLGIAIGVLGLTAMIMEVRKRMRK